Protein AF-A0A2E9NGZ9-F1 (afdb_monomer)

Solvent-accessible surface area (backbone atoms only — not comparable to full-atom values): 9787 Å² total; per-residue (Å²): 140,83,84,87,81,82,84,83,89,76,88,82,88,84,80,78,93,76,80,81,82,88,77,88,76,87,74,95,71,92,75,93,74,85,79,79,78,84,83,80,79,83,81,83,86,82,85,84,82,89,82,89,83,86,87,86,90,82,92,72,95,69,82,73,76,81,75,80,70,78,79,60,100,72,86,79,76,87,75,86,82,77,92,80,90,79,91,72,59,66,72,58,53,52,52,50,54,50,51,32,49,58,34,43,76,73,71,41,91,63,51,74,68,54,54,51,51,50,49,51,49,50,51,58,55,53,55,68,72,76,111

Radius of gyration: 31.33 Å; Cα contacts (8 Å, |Δi|>4): 16; chains: 1; bounding box: 80×50×76 Å

Mean predicted aligned error: 21.67 Å

Structure (mmCIF, N/CA/C/O backbone):
data_AF-A0A2E9NGZ9-F1
#
_entry.id   AF-A0A2E9NGZ9-F1
#
loop_
_atom_site.group_PDB
_atom_site.id
_atom_site.type_symbol
_atom_site.label_atom_id
_atom_site.label_alt_id
_atom_site.label_comp_id
_atom_site.label_asym_id
_atom_site.label_entity_id
_atom_site.label_seq_id
_atom_site.pdbx_PDB_ins_code
_atom_site.Cartn_x
_atom_site.Cartn_y
_atom_site.Cartn_z
_atom_site.occupancy
_atom_site.B_iso_or_equiv
_atom_site.auth_seq_id
_atom_site.auth_comp_id
_atom_site.auth_asym_id
_atom_site.auth_atom_id
_atom_site.pdbx_PDB_model_num
ATOM 1 N N . MET A 1 1 ? 58.293 -4.688 27.004 1.00 43.47 1 MET A N 1
ATOM 2 C CA . MET A 1 1 ? 57.503 -5.075 25.814 1.00 43.47 1 MET A CA 1
ATOM 3 C C . MET A 1 1 ? 56.465 -3.992 25.561 1.00 43.47 1 MET A C 1
ATOM 5 O O . MET A 1 1 ? 55.622 -3.777 26.419 1.00 43.47 1 MET A O 1
ATOM 9 N N . ALA A 1 2 ? 56.600 -3.240 24.467 1.00 47.94 2 ALA A N 1
ATOM 10 C CA . ALA A 1 2 ? 55.784 -2.062 24.157 1.00 47.94 2 ALA A CA 1
ATOM 11 C C . ALA A 1 2 ? 54.835 -2.360 22.983 1.00 47.94 2 ALA A C 1
ATOM 13 O O . ALA A 1 2 ? 55.258 -2.931 21.981 1.00 47.94 2 ALA A O 1
ATOM 14 N N . ALA A 1 3 ? 53.557 -1.999 23.124 1.00 65.31 3 ALA A N 1
ATOM 15 C CA . ALA A 1 3 ? 52.514 -2.238 22.126 1.00 65.31 3 ALA A CA 1
ATOM 16 C C . ALA A 1 3 ? 52.614 -1.260 20.929 1.00 65.31 3 ALA A C 1
ATOM 18 O O . ALA A 1 3 ? 52.900 -0.076 21.141 1.00 65.31 3 ALA A O 1
ATOM 19 N N . PRO A 1 4 ? 52.346 -1.701 19.682 1.00 59.56 4 PRO A N 1
ATOM 20 C CA . PRO A 1 4 ? 52.422 -0.832 18.510 1.00 59.56 4 PRO A CA 1
ATOM 21 C C . PRO A 1 4 ? 51.181 0.067 18.362 1.00 59.56 4 PRO A C 1
ATOM 23 O O . PRO A 1 4 ? 50.035 -0.385 18.397 1.00 59.56 4 PRO A O 1
ATOM 26 N N . LYS A 1 5 ? 51.437 1.367 18.169 1.00 64.69 5 LYS A N 1
ATOM 27 C CA . LYS A 1 5 ? 50.451 2.425 17.898 1.00 64.69 5 LYS A CA 1
ATOM 28 C C . LYS A 1 5 ? 49.893 2.283 16.472 1.00 64.69 5 LYS A C 1
ATOM 30 O O . LYS A 1 5 ? 50.658 2.108 15.528 1.00 64.69 5 LYS A O 1
ATOM 35 N N . LYS A 1 6 ? 48.567 2.375 16.315 1.00 66.31 6 LYS A N 1
ATOM 36 C CA . LYS A 1 6 ? 47.870 2.361 15.012 1.00 66.31 6 LYS A CA 1
ATOM 37 C C . LYS A 1 6 ? 48.033 3.705 14.271 1.00 66.31 6 LYS A C 1
ATOM 39 O O . LYS A 1 6 ? 48.120 4.735 14.940 1.00 66.31 6 LYS A O 1
ATOM 44 N N . PRO A 1 7 ? 48.061 3.713 12.923 1.00 60.75 7 PRO A N 1
ATOM 45 C CA . PRO A 1 7 ? 48.390 4.900 12.138 1.00 60.75 7 PRO A CA 1
ATOM 46 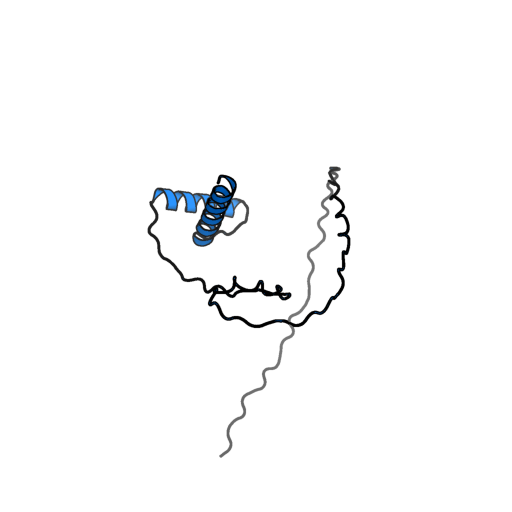C C . PRO A 1 7 ? 47.229 5.893 11.981 1.00 60.75 7 PRO A C 1
ATOM 48 O O . PRO A 1 7 ? 46.072 5.526 11.780 1.00 60.75 7 PRO A O 1
ATOM 51 N N . THR A 1 8 ? 47.605 7.169 12.027 1.00 51.75 8 THR A N 1
ATOM 52 C CA . THR A 1 8 ? 46.843 8.378 11.701 1.00 51.75 8 THR A CA 1
ATOM 53 C C . THR A 1 8 ? 46.358 8.362 10.248 1.00 51.75 8 THR A C 1
ATOM 55 O O . THR A 1 8 ? 47.165 8.255 9.327 1.00 51.75 8 THR A O 1
ATOM 58 N N . ALA A 1 9 ? 45.051 8.521 10.025 1.00 52.91 9 ALA A N 1
ATOM 59 C CA . ALA A 1 9 ? 44.488 8.730 8.693 1.00 52.91 9 ALA A CA 1
ATOM 60 C C . ALA A 1 9 ? 44.602 10.212 8.305 1.00 52.91 9 ALA A C 1
ATOM 62 O O . ALA A 1 9 ? 43.914 11.065 8.864 1.00 52.91 9 ALA A O 1
ATOM 63 N N . ALA A 1 10 ? 45.469 10.509 7.339 1.00 54.25 10 ALA A N 1
ATOM 64 C CA . ALA A 1 10 ? 45.547 11.801 6.673 1.00 54.25 10 ALA A CA 1
ATOM 65 C C . ALA A 1 10 ? 45.144 11.669 5.194 1.00 54.25 10 ALA A C 1
ATOM 67 O O . ALA A 1 10 ? 45.536 10.720 4.520 1.00 54.25 10 ALA A O 1
ATOM 68 N N . ALA A 1 11 ? 44.443 12.705 4.719 1.00 48.84 11 ALA A N 1
ATOM 69 C CA . ALA A 1 11 ? 44.239 13.126 3.327 1.00 48.84 11 ALA A CA 1
ATOM 70 C C . ALA A 1 11 ? 43.123 12.454 2.490 1.00 48.84 11 ALA A C 1
ATOM 72 O O . ALA A 1 11 ? 43.233 11.313 2.054 1.00 48.84 11 ALA A O 1
ATOM 73 N N . LYS A 1 12 ? 42.120 13.250 2.079 1.00 62.19 12 LYS A N 1
ATOM 74 C CA . LYS A 1 12 ? 42.176 14.081 0.850 1.00 62.19 12 LYS A CA 1
ATOM 75 C C . LYS A 1 12 ? 40.978 15.060 0.762 1.00 62.19 12 LYS A C 1
ATOM 77 O O . LYS A 1 12 ? 39.857 14.655 1.059 1.00 62.19 12 LYS A O 1
ATOM 82 N N . PRO A 1 13 ? 41.176 16.317 0.314 1.00 54.28 13 PRO A N 1
ATOM 83 C CA . PRO A 1 13 ? 40.091 17.253 0.015 1.00 54.28 13 PRO A CA 1
ATOM 84 C C . PRO A 1 13 ? 39.478 16.934 -1.356 1.00 54.28 13 PRO A C 1
ATOM 86 O O . PRO A 1 13 ? 40.199 16.828 -2.349 1.00 54.28 13 PRO A O 1
ATOM 89 N N . ARG A 1 14 ? 38.149 16.783 -1.442 1.00 55.50 14 ARG A N 1
ATOM 90 C CA . ARG A 1 14 ? 37.471 16.590 -2.732 1.00 55.50 14 ARG A CA 1
ATOM 91 C C . ARG A 1 14 ? 37.050 17.942 -3.305 1.00 55.50 14 ARG A C 1
ATOM 93 O O . ARG A 1 14 ? 36.320 18.707 -2.684 1.00 55.50 14 ARG A O 1
ATOM 100 N N . ALA A 1 15 ? 37.604 18.224 -4.476 1.00 54.94 15 ALA A N 1
ATOM 101 C CA . ALA A 1 15 ? 37.574 19.491 -5.175 1.00 54.94 15 ALA A CA 1
ATOM 102 C C . ALA A 1 15 ? 36.223 19.812 -5.843 1.00 54.94 15 ALA A C 1
ATOM 104 O O . ALA A 1 15 ? 35.548 18.931 -6.364 1.00 54.94 15 ALA A O 1
ATOM 105 N N . ARG A 1 16 ? 35.955 21.125 -5.878 1.00 54.66 16 ARG A N 1
ATOM 106 C CA . ARG A 1 16 ? 35.306 21.939 -6.923 1.00 54.66 16 ARG A CA 1
ATOM 107 C C . ARG A 1 16 ? 33.874 21.593 -7.362 1.00 54.66 16 ARG A C 1
ATOM 109 O O . ARG A 1 16 ? 33.608 20.710 -8.165 1.00 54.66 16 ARG A O 1
ATOM 116 N N . LYS A 1 17 ? 32.990 22.482 -6.905 1.00 53.41 17 LYS A N 1
ATOM 117 C CA . LYS A 1 17 ? 31.712 22.892 -7.490 1.00 53.41 17 LYS A CA 1
ATOM 118 C C . LYS A 1 17 ? 31.930 23.329 -8.950 1.00 53.41 17 LYS A C 1
ATOM 120 O O . LYS A 1 17 ? 32.508 24.386 -9.184 1.00 53.41 17 LYS A O 1
ATOM 125 N N . ALA A 1 18 ? 31.496 22.511 -9.904 1.00 51.25 18 ALA A N 1
ATOM 126 C CA . ALA A 1 18 ? 31.310 22.906 -11.297 1.00 51.25 18 ALA A CA 1
ATOM 127 C C . ALA A 1 18 ? 29.802 23.066 -11.523 1.00 51.25 18 ALA A C 1
ATOM 129 O O . ALA A 1 18 ? 29.048 22.106 -11.371 1.00 51.25 18 ALA A O 1
ATOM 130 N N . ALA A 1 19 ? 29.365 24.297 -11.782 1.00 60.53 19 ALA A N 1
ATOM 131 C CA . ALA A 1 19 ? 28.010 24.585 -12.233 1.00 60.53 19 ALA A CA 1
ATOM 132 C C . ALA A 1 19 ? 27.898 24.250 -13.736 1.00 60.53 19 ALA A C 1
ATOM 134 O O . ALA A 1 19 ? 28.873 24.476 -14.457 1.00 60.53 19 ALA A O 1
ATOM 135 N N . PRO A 1 20 ? 26.765 23.703 -14.212 1.00 64.44 20 PRO A N 1
ATOM 136 C CA . PRO A 1 20 ? 26.537 23.488 -15.640 1.00 64.44 20 PRO A CA 1
ATOM 137 C C . PRO A 1 20 ? 26.344 24.826 -16.389 1.00 64.44 20 PRO A C 1
ATOM 139 O O . PRO A 1 20 ? 25.925 25.807 -15.766 1.00 64.44 20 PRO A O 1
ATOM 142 N N . PRO A 1 21 ? 26.673 24.885 -17.696 1.00 54.91 21 PRO A N 1
ATOM 143 C CA . PRO A 1 21 ? 26.525 26.088 -18.512 1.00 54.91 21 PRO A CA 1
ATOM 144 C C . PRO A 1 21 ? 25.052 26.476 -18.682 1.00 54.91 21 PRO A C 1
ATOM 146 O O . PRO A 1 21 ? 24.168 25.622 -18.695 1.00 54.91 21 PRO A O 1
ATOM 149 N N . ALA A 1 22 ? 24.816 27.784 -18.795 1.00 53.84 22 ALA A N 1
ATOM 150 C CA . ALA A 1 22 ? 23.515 28.366 -19.080 1.00 53.84 22 ALA A CA 1
ATOM 151 C C . ALA A 1 22 ? 23.041 27.936 -20.474 1.00 53.84 22 ALA A C 1
ATOM 153 O O . ALA A 1 22 ? 23.676 28.278 -21.469 1.00 53.84 22 ALA A O 1
ATOM 154 N N . GLU A 1 23 ? 21.930 27.205 -20.533 1.00 59.56 23 GLU A N 1
ATOM 155 C CA . GLU A 1 23 ? 21.136 27.098 -21.751 1.00 59.56 23 GLU A CA 1
ATOM 156 C C . GLU A 1 23 ? 20.075 28.197 -21.729 1.00 59.56 23 GLU A C 1
ATOM 158 O O . GLU A 1 23 ? 19.282 28.319 -20.791 1.00 59.56 23 GLU A O 1
ATOM 163 N N . GLU A 1 24 ? 20.118 29.031 -22.763 1.00 54.09 24 GLU A N 1
ATOM 164 C CA . GLU A 1 24 ? 19.072 29.976 -23.109 1.00 54.09 24 GLU A CA 1
ATOM 165 C C . GLU A 1 24 ? 17.813 29.193 -23.492 1.00 54.09 24 GLU A C 1
ATOM 167 O O . GLU A 1 24 ? 17.757 28.546 -24.536 1.00 54.09 24 GLU A O 1
ATOM 172 N N . VAL A 1 25 ? 16.783 29.271 -22.654 1.00 48.75 25 VAL A N 1
ATOM 173 C CA . VAL A 1 25 ? 15.416 28.941 -23.056 1.00 48.75 25 VAL A CA 1
ATOM 174 C C . VAL A 1 25 ? 14.659 30.255 -23.095 1.00 48.75 25 VAL A C 1
ATOM 176 O O . VAL A 1 25 ? 14.235 30.791 -22.072 1.00 48.75 25 VAL A O 1
ATOM 179 N N . THR A 1 26 ? 14.548 30.805 -24.301 1.00 50.28 26 THR A N 1
ATOM 180 C CA . THR A 1 26 ? 13.536 31.807 -24.602 1.00 50.28 26 THR A CA 1
ATOM 181 C C . THR A 1 26 ? 12.197 31.086 -24.682 1.00 50.28 26 THR A C 1
ATOM 183 O O . THR A 1 26 ? 12.008 30.157 -25.464 1.00 50.28 26 THR A O 1
ATOM 186 N N . SER A 1 27 ? 11.257 31.495 -23.842 1.00 47.25 27 SER A N 1
ATOM 187 C CA . SER A 1 27 ? 9.852 31.158 -24.027 1.00 47.25 27 SER A CA 1
ATOM 188 C C . SER A 1 27 ? 9.012 32.283 -23.449 1.00 47.25 27 SER A C 1
ATOM 190 O O . SER A 1 27 ? 8.805 32.379 -22.240 1.00 47.25 27 SER A O 1
ATOM 192 N N . ASP A 1 28 ? 8.580 33.141 -24.365 1.00 50.69 28 ASP A N 1
ATOM 193 C CA . ASP A 1 28 ? 7.420 34.005 -24.238 1.00 50.69 28 ASP A CA 1
ATOM 194 C C . ASP A 1 28 ? 6.181 33.107 -24.099 1.00 50.69 28 ASP A C 1
ATOM 196 O O . ASP A 1 28 ? 5.801 32.426 -25.050 1.00 50.69 28 ASP A O 1
ATOM 200 N N . VAL A 1 29 ? 5.615 33.030 -22.893 1.00 48.94 29 VAL A N 1
ATOM 201 C CA . VAL A 1 29 ? 4.224 32.620 -22.659 1.00 48.94 29 VAL A CA 1
ATOM 202 C C . VAL A 1 29 ? 3.719 33.410 -21.458 1.00 48.94 29 VAL A C 1
ATOM 204 O O . VAL A 1 29 ? 3.939 33.057 -20.299 1.00 48.94 29 VAL A O 1
ATOM 207 N N . ASP A 1 30 ? 3.032 34.501 -21.770 1.00 49.16 30 ASP A N 1
ATOM 208 C CA . ASP A 1 30 ? 2.110 35.178 -20.874 1.00 49.16 30 ASP A CA 1
ATOM 209 C C . ASP A 1 30 ? 0.963 34.207 -20.538 1.00 49.16 30 ASP A C 1
ATOM 211 O O . ASP A 1 30 ? 0.206 33.777 -21.412 1.00 49.16 30 ASP A O 1
ATOM 215 N N . GLN A 1 31 ? 0.858 33.796 -19.275 1.00 44.72 31 GLN A N 1
ATOM 216 C CA . GLN A 1 31 ? -0.365 33.194 -18.753 1.00 44.72 31 GLN A CA 1
ATOM 217 C C . GLN A 1 31 ? -0.629 33.704 -17.340 1.00 44.72 31 GLN A C 1
ATOM 219 O O . GLN A 1 31 ? -0.164 33.175 -16.328 1.00 44.72 31 GLN A O 1
ATOM 224 N N . ALA A 1 32 ? -1.411 34.777 -17.308 1.00 44.78 32 ALA A N 1
ATOM 225 C CA . ALA A 1 32 ? -2.118 35.278 -16.149 1.00 44.78 32 ALA A CA 1
ATOM 226 C C . ALA A 1 32 ? -2.963 34.179 -15.478 1.00 44.78 32 ALA A C 1
ATOM 228 O O . ALA A 1 32 ? -3.913 33.670 -16.068 1.00 44.78 32 ALA A O 1
ATOM 229 N N . ALA A 1 33 ? -2.651 33.864 -14.217 1.00 48.41 33 ALA A N 1
ATOM 230 C CA . ALA A 1 33 ? -3.578 33.247 -13.263 1.00 48.41 33 ALA A CA 1
ATOM 231 C C . ALA A 1 33 ? -3.035 33.330 -11.821 1.00 48.41 33 ALA A C 1
ATOM 233 O O . ALA A 1 33 ? -2.830 32.315 -11.154 1.00 48.41 33 ALA A O 1
ATOM 234 N N . THR A 1 34 ? -2.803 34.532 -11.287 1.00 46.16 34 THR A N 1
ATOM 235 C CA . THR A 1 34 ? -2.630 34.690 -9.834 1.00 46.16 34 THR A CA 1
ATOM 236 C C . THR A 1 34 ? -4.006 34.643 -9.173 1.00 46.16 34 THR A C 1
ATOM 238 O O . THR A 1 34 ? -4.673 35.664 -9.034 1.00 46.16 34 THR A O 1
ATOM 241 N N . SER A 1 35 ? -4.455 33.443 -8.793 1.00 46.28 35 SER A N 1
ATOM 242 C CA . SER A 1 35 ? -5.574 33.290 -7.860 1.00 46.28 35 SER A CA 1
ATOM 243 C C . SER A 1 35 ? -5.168 33.842 -6.496 1.00 46.28 35 SER A C 1
ATOM 245 O O . SER A 1 35 ? -4.306 33.304 -5.802 1.00 46.28 35 SER A O 1
ATOM 247 N N . GLU A 1 36 ? -5.804 34.953 -6.161 1.00 47.31 36 GLU A N 1
ATOM 248 C CA . GLU A 1 36 ? -5.816 35.655 -4.888 1.00 47.31 36 GLU A CA 1
ATOM 249 C C . GLU A 1 36 ? -6.126 34.690 -3.725 1.00 47.31 36 GLU A C 1
ATOM 251 O O . GLU A 1 36 ? -7.171 34.038 -3.683 1.00 47.31 36 GLU A O 1
ATOM 256 N N . ALA A 1 37 ? -5.194 34.548 -2.781 1.00 55.84 37 ALA A N 1
ATOM 257 C CA . ALA A 1 37 ? -5.403 33.744 -1.579 1.00 55.84 37 ALA A CA 1
ATOM 258 C C . ALA A 1 37 ? -6.335 34.492 -0.603 1.00 55.84 37 ALA A C 1
ATOM 260 O O . ALA A 1 37 ? -6.092 35.669 -0.333 1.00 55.84 37 ALA A O 1
ATOM 261 N N . PRO A 1 38 ? -7.365 33.854 -0.010 1.00 50.88 38 PRO A N 1
ATOM 262 C CA . PRO A 1 38 ? -8.283 34.567 0.867 1.00 50.88 38 PRO A CA 1
ATOM 263 C C . PRO A 1 38 ? -7.615 34.930 2.202 1.00 50.88 38 PRO A C 1
ATOM 265 O O . PRO A 1 38 ? -7.016 34.091 2.884 1.00 50.88 38 PRO A O 1
ATOM 268 N N . ALA A 1 39 ? -7.756 36.201 2.582 1.00 53.47 39 ALA A N 1
ATOM 269 C CA . ALA A 1 39 ? -7.237 36.783 3.812 1.00 53.47 39 ALA A CA 1
ATOM 270 C C . ALA A 1 39 ? -7.832 36.111 5.065 1.00 53.47 39 ALA A C 1
ATOM 272 O O . ALA A 1 39 ? -9.047 36.011 5.246 1.00 53.47 39 ALA A O 1
ATOM 273 N N . ARG A 1 40 ? -6.961 35.653 5.969 1.00 57.31 40 ARG A N 1
ATOM 274 C CA . ARG A 1 40 ? -7.344 34.994 7.224 1.00 57.31 40 ARG A CA 1
ATOM 275 C C . ARG A 1 40 ? -7.689 36.048 8.283 1.00 57.31 40 ARG A C 1
ATOM 277 O O . ARG A 1 40 ? -6.801 36.738 8.773 1.00 57.31 40 ARG A O 1
ATOM 284 N N . ALA A 1 41 ? -8.964 36.151 8.655 1.00 60.12 41 ALA A N 1
ATOM 285 C CA . ALA A 1 41 ? -9.430 37.077 9.689 1.00 60.12 41 ALA A CA 1
ATOM 286 C C . ALA A 1 41 ? -8.787 36.795 11.074 1.00 60.12 41 ALA A C 1
ATOM 288 O O . ALA A 1 41 ? -8.652 35.624 11.456 1.00 60.12 41 ALA A O 1
ATOM 289 N N . PRO A 1 42 ? -8.410 37.830 11.854 1.00 54.69 42 PRO A N 1
ATOM 290 C CA . PRO A 1 42 ? -7.848 37.656 13.191 1.00 54.69 42 PRO A CA 1
ATOM 291 C C . PRO A 1 42 ? -8.927 37.248 14.206 1.00 54.69 42 PRO A C 1
ATOM 293 O O . PRO A 1 42 ? -10.025 37.800 14.252 1.00 54.69 42 PRO A O 1
ATOM 296 N N . ARG A 1 43 ? -8.612 36.250 15.038 1.00 52.62 43 ARG A N 1
ATOM 297 C CA . ARG A 1 43 ? -9.525 35.689 16.044 1.00 52.62 43 ARG A CA 1
ATOM 298 C C . ARG A 1 43 ? -9.608 36.627 17.254 1.00 52.62 43 ARG A C 1
ATOM 300 O O . ARG A 1 43 ? -8.593 36.868 17.901 1.00 52.62 43 ARG A O 1
ATOM 307 N N . ALA A 1 44 ? -10.809 37.115 17.565 1.00 48.59 44 ALA A N 1
ATOM 308 C CA . ALA A 1 44 ? -11.077 37.945 18.737 1.00 48.59 44 ALA A CA 1
ATOM 309 C C . ALA A 1 44 ? -10.706 37.216 20.043 1.00 48.59 44 ALA A C 1
ATOM 311 O O . ALA A 1 44 ? -11.165 36.104 20.315 1.00 48.59 44 ALA A O 1
ATOM 312 N N . SER A 1 45 ? -9.860 37.850 20.849 1.00 54.16 45 SER A N 1
ATOM 313 C CA . SER A 1 45 ? -9.444 37.409 22.176 1.00 54.16 45 SER A CA 1
ATOM 314 C C . SER A 1 45 ? -10.535 37.725 23.204 1.00 54.16 45 SER A C 1
ATOM 316 O O . SER A 1 45 ? -10.705 38.870 23.608 1.00 54.16 45 SER A O 1
ATOM 318 N N . GLN A 1 46 ? -11.259 36.705 23.670 1.00 49.38 46 GLN A N 1
ATOM 319 C CA . GLN A 1 46 ? -12.104 36.812 24.864 1.00 49.38 46 GLN A CA 1
ATOM 320 C C . GLN A 1 46 ? -11.398 36.158 26.055 1.00 49.38 46 GLN A C 1
ATOM 322 O O . GLN A 1 46 ? -11.125 34.958 26.061 1.00 49.38 46 GLN A O 1
ATOM 327 N N . LYS A 1 47 ? -11.092 36.969 27.069 1.00 51.09 47 LYS A N 1
ATOM 328 C CA . LYS A 1 47 ? -10.636 36.550 28.399 1.00 51.09 47 LYS A CA 1
ATOM 329 C C . LYS A 1 47 ? -11.847 36.565 29.337 1.00 51.09 47 LYS A C 1
ATOM 331 O O . LYS A 1 47 ? -12.493 37.608 29.398 1.00 51.09 47 LYS A O 1
ATOM 336 N N . PRO A 1 48 ? -12.124 35.509 30.120 1.00 48.88 48 PRO A N 1
ATOM 337 C CA . PRO A 1 48 ? -12.965 35.646 31.297 1.00 48.88 48 PRO A CA 1
ATOM 338 C C . PRO A 1 48 ? -12.158 35.524 32.590 1.00 48.88 48 PRO A C 1
ATOM 340 O O . PRO A 1 48 ? -11.106 34.884 32.662 1.00 48.88 48 PRO A O 1
ATOM 343 N N . ALA A 1 49 ? -12.681 36.233 33.581 1.00 38.19 49 ALA A N 1
ATOM 344 C CA . ALA A 1 49 ? -12.127 36.528 34.886 1.00 38.19 49 ALA A CA 1
ATOM 345 C C . ALA A 1 49 ? -12.183 35.342 35.862 1.00 38.19 49 ALA A C 1
ATOM 347 O O . ALA A 1 49 ? -12.942 34.392 35.685 1.00 38.19 49 ALA A O 1
ATOM 348 N N . ALA A 1 50 ? -11.362 35.442 36.905 1.00 42.25 50 ALA A N 1
ATOM 349 C CA . ALA A 1 50 ? -11.366 34.570 38.069 1.00 42.25 50 ALA A CA 1
ATOM 350 C C . ALA A 1 50 ? -12.556 34.879 38.994 1.00 42.25 50 ALA A C 1
ATOM 352 O O . ALA A 1 50 ? -12.894 36.046 39.181 1.00 42.25 50 ALA A O 1
ATOM 353 N N . ALA A 1 51 ? -13.119 33.849 39.626 1.00 38.03 51 ALA A N 1
ATOM 354 C CA . ALA A 1 51 ? -13.910 33.977 40.846 1.00 38.03 51 ALA A CA 1
ATOM 355 C C . ALA A 1 51 ? -13.740 32.704 41.692 1.00 38.03 51 ALA A C 1
ATOM 357 O O . ALA A 1 51 ? -13.903 31.589 41.197 1.00 38.03 51 ALA A O 1
ATOM 358 N N . SER A 1 52 ? -13.345 32.900 42.947 1.00 44.69 52 SER A N 1
ATOM 359 C CA . SER A 1 52 ? -13.154 31.885 43.985 1.00 44.69 52 SER A CA 1
ATOM 360 C C . SER A 1 52 ? -14.482 31.484 44.633 1.00 44.69 52 SER A C 1
ATOM 362 O O . SER A 1 52 ? -15.310 32.359 44.865 1.00 44.69 52 SER A O 1
ATOM 364 N N . ALA A 1 53 ? -14.633 30.213 45.026 1.00 37.66 53 ALA A N 1
ATOM 365 C CA . ALA A 1 53 ? -15.479 29.778 46.148 1.00 37.66 53 ALA A CA 1
ATOM 366 C C . ALA A 1 53 ? -15.135 28.329 46.563 1.00 37.66 53 ALA A C 1
ATOM 368 O O . ALA A 1 53 ? -14.992 27.451 45.714 1.00 37.66 53 ALA A O 1
ATOM 369 N N . THR A 1 54 ? -14.964 28.108 47.866 1.00 40.09 54 THR A N 1
ATOM 370 C CA . THR A 1 54 ? -14.675 26.837 48.569 1.00 40.09 54 THR A CA 1
ATOM 371 C C . THR A 1 54 ? -15.959 25.979 48.776 1.00 40.09 54 THR A C 1
ATOM 373 O O . THR A 1 54 ? -17.054 26.511 48.598 1.00 40.09 54 THR A O 1
ATOM 376 N N . PRO A 1 55 ? -15.859 24.670 49.123 1.00 45.09 55 PRO A N 1
ATOM 377 C CA . PRO A 1 55 ? -16.890 23.637 48.895 1.00 45.09 55 PRO A CA 1
ATOM 378 C C . PRO A 1 55 ? -17.762 23.300 50.124 1.00 45.09 55 PRO A C 1
ATOM 380 O O . PRO A 1 55 ? -17.431 23.709 51.238 1.00 45.09 55 PRO A O 1
ATOM 383 N N . PRO A 1 56 ? -18.783 22.434 49.948 1.00 50.84 56 PRO A N 1
ATOM 384 C CA . PRO A 1 56 ? -19.064 21.420 50.959 1.00 50.84 56 PRO A CA 1
ATOM 385 C C . PRO A 1 56 ? -19.151 19.979 50.419 1.00 50.84 56 PRO A C 1
ATOM 387 O O . PRO A 1 56 ? -19.349 19.703 49.239 1.00 50.84 56 PRO A O 1
ATOM 390 N N . GLU A 1 57 ? -18.946 19.092 51.379 1.00 43.78 57 GLU A N 1
ATOM 391 C CA . GLU A 1 57 ? -18.817 17.638 51.429 1.00 43.78 57 GLU A CA 1
ATOM 392 C C . GLU A 1 57 ? -20.094 16.850 51.067 1.00 43.78 57 GLU A C 1
ATOM 394 O O . GLU A 1 57 ? -21.165 17.132 51.598 1.00 43.78 57 GLU A O 1
ATOM 399 N N . SER A 1 58 ? -19.977 15.824 50.208 1.00 39.34 58 SER A N 1
ATOM 400 C CA . SER A 1 58 ? -20.741 14.558 50.276 1.00 39.34 58 SER A CA 1
ATOM 401 C C . SER A 1 58 ? -20.289 13.574 49.194 1.00 39.34 58 SER A C 1
ATOM 403 O O . SER A 1 58 ? -20.063 13.940 48.043 1.00 39.34 58 SER A O 1
ATOM 405 N N . ALA A 1 59 ? -20.113 12.321 49.607 1.00 51.62 59 ALA A N 1
ATOM 406 C CA . ALA A 1 59 ? -19.597 11.221 48.813 1.00 51.62 59 ALA A CA 1
ATOM 407 C C . ALA A 1 59 ? -20.699 10.549 47.984 1.00 51.62 59 ALA A C 1
ATOM 409 O O . ALA A 1 59 ? -21.648 10.013 48.544 1.00 51.62 59 ALA A O 1
ATOM 410 N N . GLU A 1 60 ? -20.507 10.483 46.668 1.00 45.00 60 GLU A N 1
ATOM 411 C CA . GLU A 1 60 ? -21.179 9.519 45.799 1.00 45.00 60 GLU A CA 1
ATOM 412 C C . GLU A 1 60 ? -20.250 9.214 44.617 1.00 45.00 60 GLU A C 1
ATOM 414 O O . GLU A 1 60 ? -19.669 10.112 44.005 1.00 45.00 60 GLU A O 1
ATOM 419 N N . ALA A 1 61 ? -19.998 7.929 44.372 1.00 55.50 61 ALA A N 1
ATOM 420 C CA . ALA A 1 61 ? -18.997 7.448 43.427 1.00 55.50 61 ALA A CA 1
ATOM 421 C C . ALA A 1 61 ? -19.482 7.574 41.970 1.00 55.50 61 ALA A C 1
ATOM 423 O O . ALA A 1 61 ? -19.730 6.581 41.292 1.00 55.50 61 ALA A O 1
ATOM 424 N N . GLU A 1 62 ? -19.585 8.803 41.470 1.00 52.66 62 GLU A N 1
ATOM 425 C CA . GLU A 1 62 ? -19.646 9.088 40.038 1.00 52.66 62 GLU A CA 1
ATOM 426 C C . GLU A 1 62 ? -18.229 9.020 39.460 1.00 52.66 62 GLU A C 1
ATOM 428 O O . GLU A 1 62 ? -17.321 9.745 39.871 1.00 52.66 62 GLU A O 1
ATOM 433 N N . THR A 1 63 ? -18.002 8.128 38.496 1.00 60.03 63 THR A N 1
ATOM 434 C CA . THR A 1 63 ? -16.726 8.091 37.776 1.00 60.03 63 THR A CA 1
ATOM 435 C C . THR A 1 63 ? -16.621 9.373 36.943 1.00 60.03 63 THR A C 1
ATOM 437 O O . THR A 1 63 ? -17.448 9.571 36.050 1.00 60.03 63 THR A O 1
ATOM 440 N N . PRO A 1 64 ? -15.649 10.270 37.192 1.00 60.91 64 PRO A N 1
ATOM 441 C CA . PRO A 1 64 ? -15.627 11.559 36.517 1.00 60.91 64 PRO A CA 1
ATOM 442 C C . PRO A 1 64 ? -15.382 11.374 35.010 1.00 60.91 64 PRO A C 1
ATOM 444 O O . PRO A 1 64 ? -14.550 10.541 34.625 1.00 60.91 64 PRO A O 1
ATOM 447 N N . PRO A 1 65 ? -16.037 12.163 34.130 1.00 62.44 65 PRO A N 1
ATOM 448 C CA . PRO A 1 65 ? -15.692 12.182 32.713 1.00 62.44 65 PRO A CA 1
ATOM 449 C C . PRO A 1 65 ? -14.199 12.504 32.583 1.00 62.44 65 PRO A C 1
ATOM 451 O O . PRO A 1 65 ? -13.701 13.348 33.337 1.00 62.44 65 PRO A O 1
ATOM 454 N N . PRO A 1 66 ? -13.454 11.863 31.658 1.00 61.50 66 PRO A N 1
ATOM 455 C CA . PRO A 1 66 ? -12.014 12.045 31.579 1.00 61.50 66 PRO A CA 1
ATOM 456 C C . PRO A 1 66 ? -11.716 13.534 31.428 1.00 61.50 66 PRO A C 1
ATOM 458 O O . PRO A 1 66 ? -12.076 14.157 30.424 1.00 61.50 66 PRO A O 1
ATOM 461 N N . ALA A 1 67 ? -11.090 14.102 32.464 1.00 63.53 67 ALA A N 1
ATOM 462 C CA . ALA A 1 67 ? -10.749 15.510 32.521 1.00 63.53 67 ALA A CA 1
ATOM 463 C C . ALA A 1 67 ? -10.043 15.877 31.216 1.00 63.53 67 ALA A C 1
ATOM 465 O O . ALA A 1 67 ? -9.035 15.263 30.848 1.00 63.53 67 ALA A O 1
ATOM 466 N N . LYS A 1 68 ? -10.607 16.844 30.482 1.00 64.94 68 LYS A N 1
ATOM 467 C CA . LYS A 1 68 ? -10.042 17.350 29.230 1.00 64.94 68 LYS A CA 1
ATOM 468 C C . LYS A 1 68 ? -8.676 17.950 29.553 1.00 64.94 68 LYS A C 1
ATOM 470 O O . LYS A 1 68 ? -8.574 19.132 29.874 1.00 64.94 68 LYS A O 1
ATOM 475 N N . LYS A 1 69 ? -7.623 17.127 29.507 1.00 73.06 69 LYS A N 1
ATOM 476 C CA . LYS A 1 69 ? -6.240 17.566 29.694 1.00 73.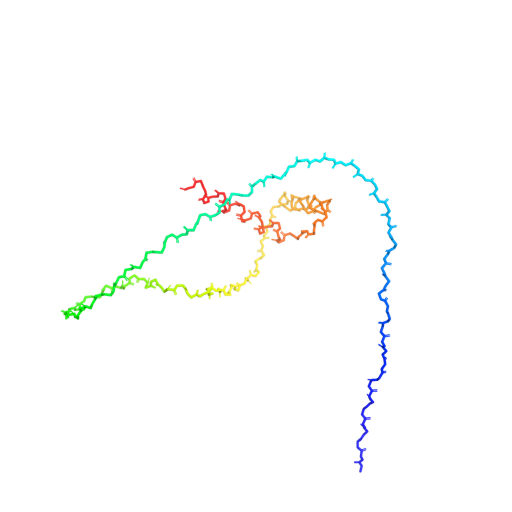06 69 LYS A CA 1
ATOM 477 C C . LYS A 1 69 ? -6.009 18.679 28.676 1.00 73.06 69 LYS A C 1
ATOM 479 O O . LYS A 1 69 ? -6.127 18.436 27.471 1.00 73.06 69 LYS A O 1
ATOM 484 N N . LYS A 1 70 ? -5.771 19.906 29.163 1.00 66.88 70 LYS A N 1
ATOM 485 C CA . LYS A 1 70 ? -5.393 21.053 28.328 1.00 66.88 70 LYS A CA 1
ATOM 486 C C . LYS A 1 70 ? -4.258 20.569 27.433 1.00 66.88 70 LYS A C 1
ATOM 488 O O . LYS A 1 70 ? -3.218 20.155 27.937 1.00 66.88 70 LYS A O 1
ATOM 493 N N . ARG A 1 71 ? -4.528 20.495 26.127 1.00 63.41 71 ARG A N 1
ATOM 494 C CA . ARG A 1 71 ? -3.600 19.944 25.139 1.00 63.41 71 ARG A CA 1
ATOM 495 C C . ARG A 1 71 ? -2.321 20.767 25.227 1.00 63.41 71 ARG A C 1
ATOM 497 O O . ARG A 1 71 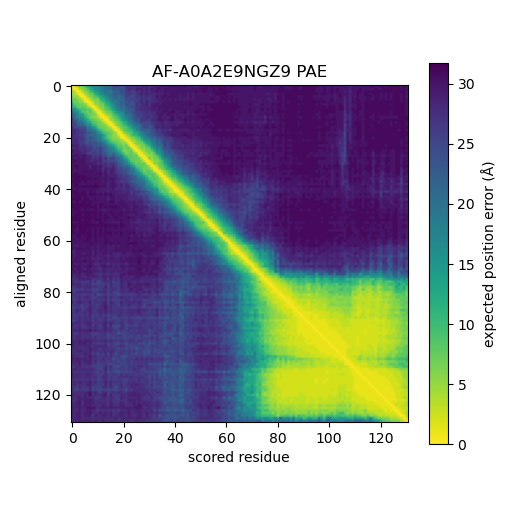? -2.338 21.950 24.899 1.00 63.41 71 ARG A O 1
ATOM 504 N N . GLY A 1 72 ? -1.256 20.154 25.737 1.00 68.25 72 GLY A N 1
ATOM 505 C CA . GLY A 1 72 ? 0.075 20.733 25.660 1.00 68.25 72 GLY A CA 1
ATOM 506 C C . GLY A 1 72 ? 0.481 20.894 24.193 1.00 68.25 72 GLY A C 1
ATOM 507 O O . GLY A 1 72 ? -0.158 20.314 23.308 1.00 68.25 72 GLY A O 1
ATOM 508 N N . PRO A 1 73 ? 1.538 21.668 23.914 1.00 73.44 73 PRO A N 1
ATOM 509 C CA . PRO A 1 73 ? 1.912 22.039 22.551 1.00 73.44 73 PRO A CA 1
ATOM 510 C C . PRO A 1 73 ? 2.214 20.843 21.628 1.00 73.44 73 PRO A C 1
ATOM 512 O O . PRO A 1 73 ? 2.154 21.009 20.415 1.00 73.44 73 PRO A O 1
ATOM 515 N N . TYR A 1 74 ? 2.449 19.635 22.164 1.00 67.31 74 TYR A N 1
ATOM 516 C CA . TYR A 1 74 ? 2.661 18.422 21.371 1.00 67.31 74 TYR A CA 1
ATOM 517 C C . TYR A 1 74 ? 2.070 17.171 22.040 1.00 67.31 74 TYR A C 1
ATOM 519 O O . TYR A 1 74 ? 2.708 16.536 22.873 1.00 67.31 74 TYR A O 1
ATOM 527 N N . ASN A 1 75 ? 0.872 16.753 21.618 1.00 72.25 75 ASN A N 1
ATOM 528 C CA . ASN A 1 75 ? 0.379 15.390 21.859 1.00 72.25 75 ASN A CA 1
ATOM 529 C C . ASN A 1 75 ? 0.816 14.481 20.696 1.00 72.25 75 ASN A C 1
ATOM 531 O O . ASN A 1 75 ? -0.023 13.986 19.942 1.00 72.25 75 ASN A O 1
ATOM 535 N N . VAL A 1 76 ? 2.125 14.302 20.500 1.00 75.12 76 VAL A N 1
ATOM 536 C CA . VAL A 1 76 ? 2.634 13.335 19.516 1.00 75.12 76 VAL A CA 1
ATOM 537 C C . VAL A 1 76 ? 2.629 11.963 20.177 1.00 75.12 76 VAL A C 1
ATOM 539 O O . VAL A 1 76 ? 3.480 11.653 21.005 1.00 75.12 76 VAL A O 1
ATOM 542 N N . VAL A 1 77 ? 1.629 11.148 19.848 1.00 80.38 77 VAL A N 1
ATOM 543 C CA . VAL A 1 77 ? 1.579 9.752 20.289 1.00 80.38 77 VAL A CA 1
ATOM 544 C C . VAL A 1 77 ? 2.384 8.921 19.299 1.00 80.38 77 VAL A C 1
ATOM 546 O O . VAL A 1 77 ? 2.029 8.842 18.122 1.00 80.38 77 VAL A O 1
ATOM 549 N N . TYR A 1 78 ? 3.458 8.290 19.770 1.00 83.38 78 TYR A N 1
ATOM 550 C CA . TYR A 1 78 ? 4.161 7.282 18.985 1.00 83.38 78 TYR A CA 1
ATOM 551 C C . TYR A 1 78 ? 3.259 6.061 18.827 1.00 83.38 78 TYR A C 1
ATOM 553 O O . TYR A 1 78 ? 2.941 5.373 19.796 1.00 83.38 78 TYR A O 1
ATOM 561 N N . VAL A 1 79 ? 2.835 5.798 17.595 1.00 84.44 79 VAL A N 1
ATOM 562 C CA . VAL A 1 79 ? 2.050 4.610 17.264 1.00 84.44 79 VAL A CA 1
ATOM 563 C C . VAL A 1 79 ? 3.000 3.549 16.730 1.00 84.44 79 VAL A C 1
ATOM 565 O O . VAL A 1 79 ? 3.588 3.712 15.660 1.00 84.44 79 VAL A O 1
ATOM 568 N N . GLN A 1 80 ? 3.142 2.450 17.468 1.00 88.44 80 GLN A N 1
ATOM 569 C CA . GLN A 1 80 ? 3.865 1.278 16.984 1.00 88.44 80 GLN A CA 1
ATOM 570 C C . GLN A 1 80 ? 3.058 0.617 15.861 1.00 88.44 80 GLN A C 1
ATOM 572 O O . GLN A 1 80 ? 1.971 0.085 16.091 1.00 88.44 80 GLN A O 1
ATOM 577 N N . LYS A 1 81 ? 3.580 0.664 14.633 1.00 89.62 81 LYS A N 1
ATOM 578 C CA . LYS A 1 81 ? 2.971 -0.009 13.481 1.00 89.62 81 LYS A CA 1
ATOM 579 C C . LYS A 1 81 ? 3.321 -1.497 13.534 1.00 89.62 81 LYS A C 1
ATOM 581 O O . LYS A 1 81 ? 4.497 -1.845 13.509 1.00 89.62 81 LYS A O 1
ATOM 586 N N . LYS A 1 82 ? 2.308 -2.363 13.603 1.00 92.62 82 LYS A N 1
ATOM 587 C CA . LYS A 1 82 ? 2.480 -3.821 13.519 1.00 92.62 82 LYS A CA 1
ATOM 588 C C . LYS A 1 82 ? 2.339 -4.258 12.054 1.00 92.62 82 LYS A C 1
ATOM 590 O O . LYS A 1 82 ? 1.351 -3.856 11.437 1.00 92.62 82 LYS A O 1
ATOM 595 N N . PRO A 1 83 ? 3.281 -5.036 11.487 1.00 91.44 83 PRO A N 1
ATOM 596 C CA . PRO A 1 83 ? 3.120 -5.581 10.144 1.00 91.44 83 PRO A CA 1
ATOM 597 C C . PRO A 1 83 ? 1.987 -6.612 10.133 1.00 91.44 83 PRO A C 1
ATOM 599 O O . PRO A 1 83 ? 1.832 -7.381 11.083 1.00 91.44 83 PRO A O 1
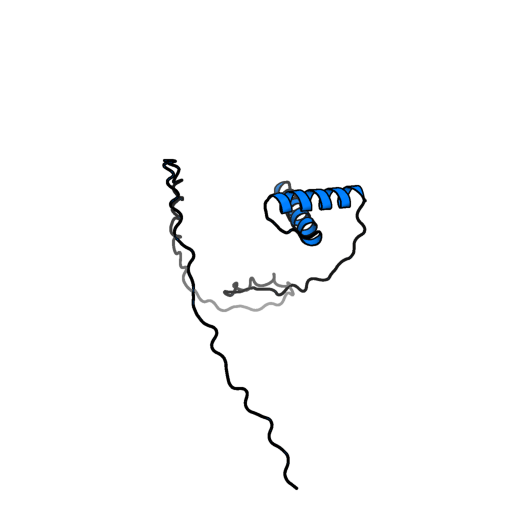ATOM 602 N N . VAL A 1 84 ? 1.194 -6.619 9.063 1.00 93.19 84 VAL A N 1
ATOM 603 C CA . VAL A 1 84 ? 0.087 -7.562 8.868 1.00 93.19 84 VAL A CA 1
ATOM 604 C C . VAL A 1 84 ? 0.192 -8.129 7.461 1.00 93.19 84 VAL A C 1
ATOM 606 O O . VAL A 1 84 ? 0.304 -7.373 6.501 1.00 93.19 84 VAL A O 1
ATOM 609 N N . SER A 1 85 ? 0.148 -9.452 7.341 1.00 93.75 85 SER A N 1
ATOM 610 C CA . SER A 1 85 ? 0.060 -10.153 6.063 1.00 93.75 85 SER A CA 1
ATOM 611 C C . SER A 1 85 ? -1.395 -10.526 5.782 1.00 93.75 85 SER A C 1
ATOM 613 O O . SER A 1 85 ? -2.084 -11.094 6.628 1.00 93.75 85 SER A O 1
ATOM 615 N N . ILE A 1 86 ? -1.881 -10.175 4.593 1.00 91.06 86 ILE A N 1
ATOM 616 C CA . ILE A 1 86 ? -3.260 -10.426 4.159 1.00 91.06 86 ILE A CA 1
ATOM 617 C C . ILE A 1 86 ? -3.194 -11.021 2.756 1.00 91.06 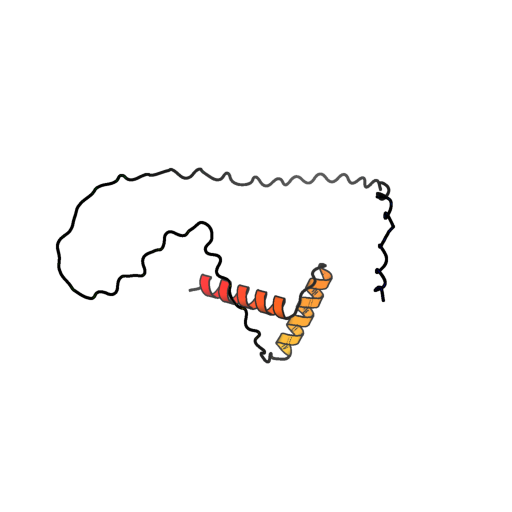86 ILE A C 1
ATOM 619 O O . ILE A 1 86 ? -2.401 -10.572 1.930 1.00 91.06 86 ILE A O 1
ATOM 623 N N . ARG A 1 87 ? -4.019 -12.037 2.486 1.00 94.88 87 ARG A N 1
ATOM 624 C CA . ARG A 1 87 ? -4.200 -12.558 1.128 1.00 94.88 87 ARG A CA 1
ATOM 625 C C . ARG A 1 87 ? -5.209 -11.684 0.401 1.00 94.88 87 ARG A C 1
ATOM 627 O O . ARG A 1 87 ? -6.308 -11.464 0.907 1.00 94.88 87 ARG A O 1
ATOM 634 N N . LEU A 1 88 ? -4.814 -11.184 -0.759 1.00 92.69 88 LEU A N 1
ATOM 635 C CA . LEU A 1 88 ? -5.667 -10.397 -1.637 1.00 92.69 88 LEU A CA 1
ATOM 636 C C . LEU A 1 88 ? -6.107 -11.269 -2.819 1.00 92.69 88 LEU A C 1
ATOM 638 O O . LEU A 1 88 ? -5.360 -12.176 -3.186 1.00 92.69 88 LEU A O 1
ATOM 642 N N . PRO A 1 89 ? -7.299 -11.024 -3.387 1.00 96.19 89 PRO A N 1
ATOM 643 C CA . PRO A 1 89 ? -7.688 -11.642 -4.649 1.00 96.19 89 PRO A CA 1
ATOM 644 C C . PRO A 1 89 ? -6.755 -11.186 -5.778 1.00 96.19 89 PRO A C 1
ATOM 646 O O . PRO A 1 89 ? -6.223 -10.072 -5.724 1.00 96.19 89 PRO A O 1
ATOM 649 N N . ASP A 1 90 ? -6.594 -12.028 -6.798 1.00 95.50 90 ASP A N 1
ATOM 650 C CA . ASP A 1 90 ? -5.672 -11.775 -7.911 1.00 95.50 90 ASP A CA 1
ATOM 651 C C . ASP A 1 90 ? -6.027 -10.484 -8.663 1.00 95.50 90 ASP A C 1
ATOM 653 O O . ASP A 1 90 ? -5.151 -9.648 -8.874 1.00 95.50 90 ASP A O 1
ATOM 657 N N . ASP A 1 91 ? -7.318 -10.222 -8.894 1.00 95.69 91 ASP A N 1
ATOM 658 C CA . ASP A 1 91 ? -7.814 -8.968 -9.481 1.00 95.69 91 ASP A CA 1
ATOM 659 C C . ASP A 1 91 ? -7.289 -7.721 -8.745 1.00 95.69 91 ASP A C 1
ATOM 661 O O . ASP A 1 91 ? -6.944 -6.703 -9.347 1.00 95.69 91 ASP A O 1
ATOM 665 N N . ALA A 1 92 ? -7.205 -7.778 -7.410 1.00 94.25 92 ALA A N 1
ATOM 666 C CA . ALA A 1 92 ? -6.697 -6.661 -6.621 1.00 94.25 92 ALA A CA 1
ATOM 667 C C . ALA A 1 92 ? -5.176 -6.517 -6.750 1.00 94.25 92 ALA A C 1
ATOM 669 O O . ALA A 1 92 ? -4.673 -5.394 -6.711 1.00 94.25 92 ALA A O 1
ATOM 670 N N . LEU A 1 93 ? -4.445 -7.624 -6.899 1.00 94.50 93 LEU A N 1
ATOM 671 C CA . LEU A 1 93 ? -3.002 -7.595 -7.132 1.00 94.50 93 LEU A CA 1
ATOM 672 C C . LEU A 1 93 ? -2.683 -6.977 -8.498 1.00 94.50 93 LEU A C 1
ATOM 674 O O . LEU A 1 93 ? -1.810 -6.111 -8.569 1.00 94.50 93 LEU A O 1
ATOM 678 N N . GLU A 1 94 ? -3.433 -7.341 -9.539 1.00 95.81 94 GLU A N 1
ATOM 679 C CA . GLU A 1 94 ? -3.294 -6.762 -10.879 1.00 95.81 94 GLU A CA 1
ATOM 680 C C . GLU A 1 94 ? -3.583 -5.257 -10.885 1.00 95.81 94 GLU A C 1
ATOM 682 O O . GLU A 1 94 ? -2.796 -4.470 -11.417 1.00 95.81 94 GLU A O 1
ATOM 687 N N . LEU A 1 95 ? -4.657 -4.825 -10.213 1.00 95.06 95 LEU A N 1
ATOM 688 C CA . LEU A 1 95 ? -4.979 -3.402 -10.067 1.00 95.06 95 LEU A CA 1
ATOM 689 C C . LEU A 1 95 ? -3.867 -2.621 -9.357 1.00 95.06 95 LEU A C 1
ATOM 691 O O . LEU A 1 95 ? -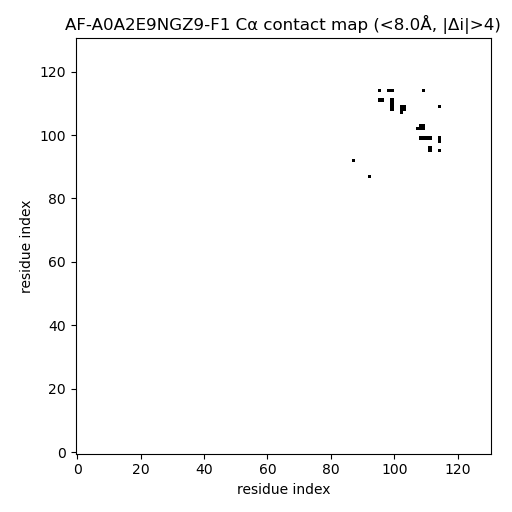3.581 -1.478 -9.722 1.00 95.06 95 LEU A O 1
ATOM 695 N N . MET A 1 96 ? -3.226 -3.217 -8.348 1.00 95.31 96 MET A N 1
ATOM 696 C CA . MET A 1 96 ? -2.085 -2.596 -7.670 1.00 95.31 96 MET A CA 1
ATOM 697 C C . MET A 1 96 ? -0.869 -2.483 -8.587 1.00 95.31 96 MET A C 1
ATOM 699 O O . MET A 1 96 ? -0.171 -1.470 -8.547 1.00 95.31 96 MET A O 1
ATOM 703 N N . ASP A 1 97 ? -0.607 -3.494 -9.413 1.00 96.31 97 ASP A N 1
ATOM 704 C CA . ASP A 1 97 ? 0.510 -3.468 -10.353 1.00 96.31 97 ASP A CA 1
ATOM 705 C C . ASP A 1 97 ? 0.281 -2.444 -11.476 1.00 96.31 97 ASP A C 1
ATOM 707 O O . ASP A 1 97 ? 1.204 -1.6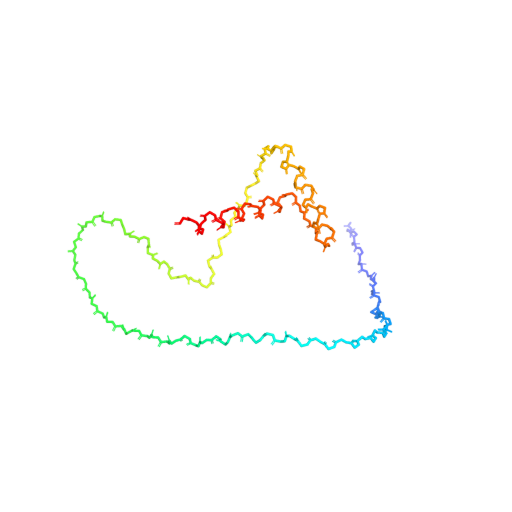93 -11.805 1.00 96.31 97 ASP A O 1
ATOM 711 N N . TRP A 1 98 ? -0.953 -2.299 -11.968 1.00 96.25 98 TRP A N 1
ATOM 712 C CA . TRP A 1 98 ? -1.317 -1.229 -12.901 1.00 96.25 98 TRP A CA 1
ATOM 713 C C . TRP A 1 98 ? -1.172 0.162 -12.271 1.00 96.25 98 TRP A C 1
ATOM 715 O O . TRP A 1 98 ? -0.525 1.038 -12.842 1.00 96.25 98 TRP A O 1
ATOM 725 N N . ALA A 1 99 ? -1.688 0.358 -11.053 1.00 95.12 99 ALA A N 1
ATOM 726 C CA . ALA A 1 99 ? -1.556 1.626 -10.334 1.00 95.12 99 ALA A CA 1
ATOM 727 C C . ALA A 1 99 ? -0.087 2.001 -10.079 1.00 95.12 99 ALA A C 1
ATOM 729 O O . ALA A 1 99 ? 0.286 3.172 -10.138 1.00 95.12 99 ALA A O 1
ATOM 730 N N . LYS A 1 100 ? 0.767 1.007 -9.819 1.00 96.25 100 LYS A N 1
ATOM 731 C CA . LYS A 1 100 ? 2.209 1.209 -9.668 1.00 96.25 100 LYS A CA 1
ATOM 732 C C . LYS A 1 100 ? 2.863 1.652 -10.978 1.00 96.25 100 LYS A C 1
ATOM 734 O O . LYS A 1 100 ? 3.739 2.513 -10.941 1.00 96.25 100 LYS A O 1
ATOM 739 N N . GLN A 1 101 ? 2.462 1.076 -12.110 1.00 96.44 101 GLN A N 1
ATOM 740 C CA . GLN A 1 101 ? 2.958 1.480 -13.427 1.00 96.44 101 GLN A CA 1
ATOM 741 C C . GLN A 1 101 ? 2.502 2.898 -13.788 1.00 96.44 101 GLN A C 1
ATOM 743 O O . GLN A 1 101 ? 3.342 3.710 -14.156 1.00 96.44 101 GLN A O 1
ATOM 748 N N . ASP A 1 102 ? 1.222 3.226 -13.593 1.00 95.12 102 ASP A N 1
ATOM 749 C CA . ASP A 1 102 ? 0.677 4.575 -13.824 1.00 95.12 102 ASP A CA 1
ATOM 750 C C . ASP A 1 102 ? 1.377 5.632 -12.948 1.00 95.12 102 ASP A C 1
ATOM 752 O O . ASP A 1 102 ? 1.760 6.696 -13.434 1.00 95.12 102 ASP A O 1
ATOM 756 N N . ALA A 1 103 ? 1.647 5.321 -11.675 1.00 93.56 103 ALA A N 1
ATOM 757 C CA . ALA A 1 103 ? 2.442 6.190 -10.805 1.00 93.56 103 ALA A CA 1
ATOM 758 C C . ALA A 1 103 ? 3.888 6.349 -11.309 1.00 93.56 103 ALA A C 1
ATOM 760 O O . ALA A 1 103 ? 4.394 7.469 -11.386 1.00 93.56 103 ALA A O 1
ATOM 761 N N . ALA A 1 104 ? 4.532 5.254 -11.724 1.00 94.56 104 ALA A N 1
ATOM 762 C CA . ALA A 1 104 ? 5.887 5.293 -12.269 1.00 94.56 104 ALA A CA 1
ATOM 763 C C . ALA A 1 104 ? 5.969 6.125 -13.558 1.00 94.56 104 ALA A C 1
ATOM 765 O O . ALA A 1 104 ? 6.934 6.868 -13.739 1.00 94.56 104 ALA A O 1
ATOM 766 N N . SER A 1 105 ? 4.943 6.071 -14.413 1.00 95.25 105 SER A N 1
ATOM 767 C CA . SER A 1 105 ? 4.824 6.918 -15.606 1.00 95.25 105 SER A CA 1
ATOM 768 C C . SER A 1 105 ? 4.718 8.408 -15.272 1.00 95.25 105 SER A C 1
ATOM 770 O O . SER A 1 105 ? 5.135 9.240 -16.071 1.00 95.25 105 SER A O 1
ATOM 772 N N . ARG A 1 106 ? 4.212 8.757 -14.083 1.00 93.62 106 ARG A N 1
ATOM 773 C CA . ARG A 1 106 ? 4.159 10.137 -13.568 1.00 93.62 106 ARG A CA 1
ATOM 774 C C . ARG A 1 106 ? 5.436 10.561 -12.839 1.00 93.62 106 ARG A C 1
ATOM 776 O O . ARG A 1 106 ? 5.528 11.699 -12.391 1.00 93.62 106 ARG A O 1
ATOM 783 N N . GLY A 1 107 ? 6.420 9.667 -12.732 1.00 94.00 107 GLY A N 1
ATOM 784 C CA . GLY A 1 107 ? 7.672 9.893 -12.009 1.00 94.00 107 GLY A CA 1
ATOM 785 C C . GLY A 1 107 ? 7.623 9.522 -10.523 1.00 94.00 107 GLY A C 1
ATOM 786 O O . GLY A 1 107 ? 8.642 9.640 -9.841 1.00 94.00 107 GLY A O 1
ATOM 787 N N . ASP A 1 108 ? 6.492 9.019 -10.025 1.00 93.69 108 ASP A N 1
ATOM 788 C CA . ASP A 1 108 ? 6.331 8.623 -8.629 1.00 93.69 108 ASP A CA 1
ATOM 789 C C . ASP A 1 108 ? 6.698 7.150 -8.419 1.00 93.69 108 ASP A C 1
ATOM 791 O O . ASP A 1 108 ? 6.277 6.251 -9.147 1.00 93.69 108 ASP A O 1
ATOM 795 N N . ARG A 1 109 ? 7.470 6.867 -7.365 1.00 91.62 109 ARG A N 1
ATOM 796 C CA . ARG A 1 109 ? 7.776 5.490 -6.956 1.00 91.62 109 ARG A CA 1
ATOM 797 C C . ARG A 1 109 ? 6.819 5.066 -5.858 1.00 91.62 109 ARG A C 1
ATOM 799 O O . ARG A 1 109 ? 6.969 5.502 -4.723 1.00 91.62 109 ARG A O 1
ATOM 806 N N . LEU A 1 110 ? 5.881 4.188 -6.201 1.00 92.56 110 LEU A N 1
ATOM 807 C CA . LEU A 1 110 ? 4.875 3.689 -5.270 1.00 92.56 110 LEU A CA 1
ATOM 808 C C . LEU A 1 110 ? 5.093 2.204 -4.945 1.00 92.56 110 LEU A C 1
ATOM 810 O O . LEU A 1 110 ? 5.350 1.373 -5.823 1.00 92.56 110 LEU A O 1
ATOM 814 N N . THR A 1 111 ? 4.995 1.860 -3.666 1.00 94.69 111 THR A N 1
ATOM 815 C CA . THR A 1 111 ? 5.023 0.479 -3.164 1.00 94.69 111 THR A CA 1
ATOM 816 C C . THR A 1 111 ? 3.607 -0.080 -3.003 1.00 94.69 111 THR A C 1
ATOM 818 O O . THR A 1 111 ? 2.640 0.670 -2.856 1.00 94.69 111 THR A O 1
ATOM 821 N N . LYS A 1 112 ? 3.463 -1.415 -2.988 1.00 93.25 112 LYS A N 1
ATOM 822 C CA . LYS A 1 112 ? 2.153 -2.062 -2.770 1.00 93.25 112 LYS A CA 1
ATOM 823 C C . LYS A 1 112 ? 1.540 -1.657 -1.418 1.00 93.25 112 LYS A C 1
ATOM 825 O O . LYS A 1 112 ? 0.346 -1.377 -1.350 1.00 93.25 112 LYS A O 1
ATOM 830 N N . ASP A 1 113 ? 2.361 -1.505 -0.378 1.00 93.25 113 ASP A N 1
ATOM 831 C CA . ASP A 1 113 ? 1.914 -1.065 0.952 1.00 93.25 113 ASP A CA 1
ATOM 832 C C . ASP A 1 113 ? 1.399 0.383 0.966 1.00 93.25 113 ASP A C 1
ATOM 834 O O . ASP A 1 113 ? 0.433 0.707 1.667 1.00 93.25 113 ASP A O 1
ATOM 838 N N . GLU A 1 114 ? 2.008 1.272 0.178 1.00 94.00 114 GLU A N 1
ATOM 839 C CA . GLU A 1 114 ? 1.543 2.654 0.026 1.00 94.00 114 GLU A CA 1
ATOM 840 C C . GLU A 1 114 ? 0.217 2.711 -0.726 1.00 94.00 114 GLU A C 1
ATOM 842 O O . GLU A 1 114 ? -0.688 3.423 -0.286 1.00 94.00 114 GLU A O 1
ATOM 847 N N . ILE A 1 115 ? 0.058 1.907 -1.784 1.00 95.06 115 ILE A N 1
ATOM 848 C CA . ILE A 1 115 ? -1.217 1.771 -2.503 1.00 95.06 115 ILE A CA 1
ATOM 849 C C . ILE A 1 115 ? -2.319 1.338 -1.532 1.00 95.06 115 ILE A C 1
ATOM 851 O O . ILE A 1 115 ? -3.360 1.994 -1.442 1.00 95.06 115 ILE A O 1
ATOM 855 N N . VAL A 1 116 ? -2.071 0.291 -0.739 1.00 94.50 116 VAL A N 1
ATOM 856 C CA . VAL A 1 116 ? -3.017 -0.202 0.275 1.00 94.50 116 VAL A CA 1
ATOM 857 C C . VAL A 1 116 ? -3.332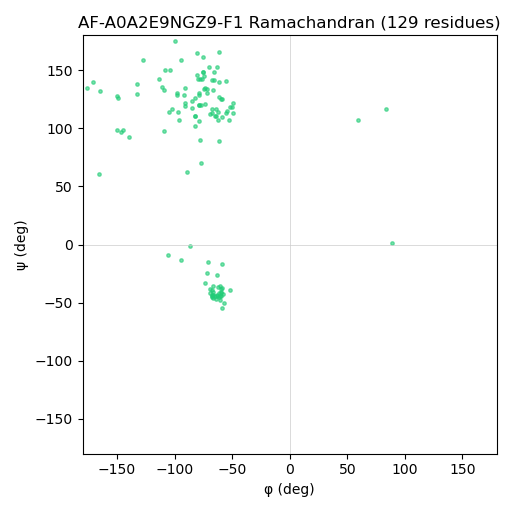 0.878 1.313 1.00 94.50 116 VAL A C 1
ATOM 859 O O . VAL A 1 116 ? -4.496 1.106 1.650 1.00 94.50 116 VAL A O 1
ATOM 862 N N . THR A 1 117 ? -2.318 1.593 1.800 1.00 94.00 117 THR A N 1
ATOM 863 C CA . THR A 1 117 ? -2.488 2.658 2.799 1.00 94.00 117 THR A CA 1
ATOM 864 C C . THR A 1 117 ? -3.342 3.810 2.264 1.00 94.00 117 THR A C 1
ATOM 866 O O . THR A 1 117 ? -4.230 4.307 2.967 1.00 94.00 117 THR A O 1
ATOM 869 N N . VAL A 1 118 ? -3.100 4.240 1.024 1.00 94.56 118 VAL A N 1
ATOM 870 C CA . VAL A 1 118 ? -3.861 5.309 0.365 1.00 94.56 118 VAL A CA 1
ATOM 871 C C . VAL A 1 118 ? -5.298 4.859 0.102 1.00 94.56 118 VAL A C 1
ATOM 873 O O . VAL A 1 118 ? -6.231 5.599 0.424 1.00 94.56 118 VAL A O 1
ATOM 876 N N . ALA A 1 119 ? -5.496 3.631 -0.382 1.00 94.25 119 ALA A N 1
ATOM 877 C CA . ALA A 1 119 ? -6.818 3.059 -0.622 1.00 94.25 119 ALA A CA 1
ATOM 878 C C . ALA A 1 119 ? -7.649 2.971 0.670 1.00 94.25 119 ALA A C 1
ATOM 880 O O . ALA A 1 119 ? -8.786 3.450 0.716 1.00 94.25 119 ALA A O 1
ATOM 881 N N . LEU A 1 120 ? -7.068 2.452 1.759 1.00 94.69 120 LEU A N 1
ATOM 882 C CA . LEU A 1 120 ? -7.726 2.392 3.069 1.00 94.69 120 LEU A CA 1
ATOM 883 C C . LEU A 1 120 ? -8.066 3.788 3.598 1.00 94.69 120 LEU A C 1
ATOM 885 O O . LEU A 1 120 ? -9.166 4.011 4.113 1.00 94.69 120 LEU A O 1
ATOM 889 N N . ARG A 1 121 ? -7.151 4.753 3.447 1.00 94.62 121 ARG A N 1
ATOM 890 C CA . ARG A 1 121 ? -7.396 6.148 3.833 1.00 94.62 121 ARG A CA 1
ATOM 891 C C . ARG A 1 121 ? -8.567 6.743 3.051 1.00 94.62 121 ARG A C 1
ATOM 893 O O . ARG A 1 121 ? -9.421 7.391 3.659 1.00 94.62 121 ARG A O 1
ATOM 900 N N . ALA A 1 122 ? -8.632 6.516 1.741 1.00 94.62 122 ALA A N 1
ATOM 901 C CA . ALA A 1 122 ? -9.715 6.997 0.889 1.00 94.62 122 ALA A CA 1
ATOM 902 C C . ALA A 1 122 ? -11.060 6.350 1.260 1.00 94.62 122 ALA A C 1
ATOM 904 O O . ALA A 1 122 ? -12.058 7.058 1.412 1.00 94.62 122 ALA A O 1
ATOM 905 N N . TYR A 1 123 ? -11.080 5.034 1.493 1.00 95.19 123 TYR A N 1
ATOM 906 C CA . TYR A 1 123 ? -12.274 4.294 1.906 1.00 95.19 123 TYR A CA 1
ATOM 907 C C . TYR A 1 123 ? -12.852 4.828 3.225 1.00 95.19 123 TYR A C 1
ATOM 909 O O . TYR A 1 123 ? -14.011 5.245 3.278 1.00 95.19 123 TYR A O 1
ATOM 917 N N . TRP A 1 124 ? -12.037 4.905 4.285 1.00 94.12 124 TRP A N 1
ATOM 918 C CA . TRP A 1 124 ? -12.485 5.398 5.594 1.00 94.12 124 TRP A CA 1
ATOM 919 C C . TRP A 1 124 ? -12.728 6.910 5.624 1.00 94.12 124 TRP A C 1
ATOM 921 O O . TRP A 1 124 ? -13.500 7.396 6.454 1.00 94.12 124 TRP A O 1
ATOM 931 N N . GLY A 1 125 ? -12.076 7.671 4.744 1.00 93.81 125 GLY A N 1
ATOM 932 C CA . GLY A 1 125 ? -12.366 9.086 4.527 1.00 93.81 125 GLY A CA 1
ATOM 933 C C . GLY A 1 125 ? -13.742 9.292 3.895 1.00 93.81 125 GLY A C 1
ATOM 934 O O . GLY A 1 125 ? -14.517 10.115 4.375 1.00 93.81 125 GLY A O 1
ATOM 935 N N . ARG A 1 126 ? -14.079 8.502 2.866 1.00 92.81 126 ARG A N 1
ATOM 936 C CA . ARG A 1 126 ? -15.390 8.536 2.200 1.00 92.81 126 ARG A CA 1
ATOM 937 C C . ARG A 1 126 ? -16.505 8.037 3.118 1.00 92.81 126 ARG A C 1
ATOM 939 O O . ARG A 1 126 ? -17.545 8.684 3.193 1.00 92.81 126 ARG A O 1
ATOM 946 N N . LYS A 1 127 ? -16.286 6.935 3.845 1.00 92.50 127 LYS A N 1
ATOM 947 C CA . LYS A 1 127 ? -17.278 6.349 4.764 1.00 92.50 127 LYS A CA 1
ATOM 948 C C . LYS A 1 127 ? -17.722 7.339 5.846 1.00 92.50 127 LYS A C 1
ATOM 950 O O . LYS A 1 127 ? -18.910 7.463 6.094 1.00 92.50 127 LYS A O 1
ATOM 955 N N . ARG A 1 128 ? -16.784 8.098 6.426 1.00 88.25 128 ARG A N 1
ATOM 956 C CA . ARG A 1 128 ? -17.065 9.107 7.467 1.00 88.25 128 ARG A CA 1
ATOM 957 C C . ARG A 1 128 ? -17.789 10.366 6.983 1.00 88.25 128 ARG A C 1
ATOM 959 O O . ARG A 1 128 ? -18.230 11.137 7.816 1.00 88.25 128 ARG A O 1
ATOM 966 N N . ARG A 1 129 ? -17.851 10.619 5.672 1.00 82.88 129 ARG A N 1
ATOM 967 C CA . ARG A 1 129 ? -18.570 11.775 5.102 1.00 82.88 129 ARG A CA 1
ATOM 968 C C . ARG A 1 129 ? -20.001 11.441 4.679 1.00 82.88 129 ARG A C 1
ATOM 970 O O . ARG A 1 129 ? -20.741 12.349 4.329 1.00 82.88 129 ARG A O 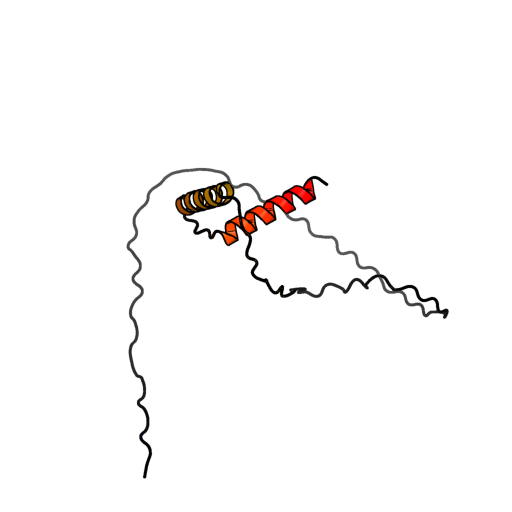1
ATOM 977 N N . ARG A 1 130 ? -20.343 10.150 4.610 1.00 74.88 130 ARG A N 1
ATOM 978 C CA . ARG A 1 130 ? -21.653 9.656 4.154 1.00 74.88 130 ARG A CA 1
ATOM 979 C C . ARG A 1 130 ? -22.551 9.153 5.288 1.00 74.88 130 ARG A C 1
ATOM 981 O O . ARG A 1 130 ? -23.697 8.830 5.007 1.00 74.88 130 ARG A O 1
ATOM 988 N N . GLY A 1 131 ? -22.025 9.036 6.504 1.00 57.28 131 GLY A N 1
ATOM 989 C CA . GLY A 1 131 ? -22.804 8.810 7.724 1.00 57.28 131 GLY A CA 1
ATOM 990 C C . GLY A 1 131 ? -22.843 10.092 8.526 1.00 57.28 131 GLY A C 1
ATOM 991 O O . GLY A 1 131 ? -23.888 10.333 9.155 1.00 57.28 131 GLY A O 1
#

Sequence (131 aa):
MAAPKKPTAAAKPRARKAAPPAEEVTSDVDQAATSEAPARAPRASQKPAAASATPPESAEAETPPPAKKKRGPYNVVYVQKKPVSIRLPDDALELMDWAKQDAASRGDRLTKDEIVTVALRAYWGRKRRRG

Secondary structure (DSSP, 8-state):
--PPPPPP----PPP---PPPPP------------PPPP-PPPP-----------------PPPP-------S-------PPP------HHHHHHHHHHHHHHHHTT----HHHHHHHHHHHHHHHHHHH-

pLDDT: mean 70.1, std 20.29, range [37.66, 96.44]

Foldseek 3Di:
DDDDDDDDDDDDDDDDDDDDDDDDDDDDDDDDDPDDDDDDDDDDDDDDDDDDDDDDDDDDDDPDDPPPPPDDPDPDDDDDDDDDDDDDPPVVVVVLVVVQVVCVVVVHHDDSVNVVVVVVCVVVVVVVVVD